Protein AF-A0A7D7ZHM4-F1 (afdb_monomer_lite)

pLDDT: mean 92.48, std 4.01, range [75.94, 96.69]

Secondary structure (DSSP, 8-state):
-EEEEEETTEEEEEES-TTSEEEETTTTEEEEE-TT--EEEEEEEEEEEEEEEEETTTTEEEEEEEEEEE-

Radius of gyration: 12.85 Å; chains: 1; bounding box: 24×24×36 Å

Structure (mmCIF, N/CA/C/O backbone):
data_AF-A0A7D7ZHM4-F1
#
_entry.id   AF-A0A7D7ZHM4-F1
#
loop_
_atom_site.group_PDB
_atom_site.id
_atom_site.type_symbol
_atom_site.label_atom_id
_atom_site.label_alt_id
_atom_site.label_comp_id
_atom_site.label_asym_id
_atom_site.label_entity_id
_atom_site.label_seq_id
_atom_site.pdbx_PDB_ins_code
_atom_site.Cartn_x
_atom_site.Cartn_y
_atom_site.Cartn_z
_atom_site.occupancy
_atom_site.B_iso_or_equiv
_atom_site.auth_seq_id
_atom_site.auth_comp_id
_atom_site.auth_asym_id
_atom_site.auth_atom_id
_atom_site.pdbx_PDB_model_num
ATOM 1 N N . MET A 1 1 ? 6.041 -3.498 -9.604 1.00 88.06 1 MET A N 1
ATOM 2 C CA . MET A 1 1 ? 4.779 -2.957 -9.060 1.00 88.06 1 MET A CA 1
ATOM 3 C C . MET A 1 1 ? 5.156 -1.960 -7.993 1.00 88.06 1 MET A C 1
ATOM 5 O O . MET A 1 1 ? 5.935 -2.312 -7.113 1.00 88.06 1 MET A O 1
ATOM 9 N N . LYS A 1 2 ? 4.590 -0.760 -8.045 1.00 93.00 2 LYS A N 1
ATOM 10 C CA . LYS A 1 2 ? 4.749 0.263 -7.013 1.00 93.00 2 LYS A CA 1
ATOM 11 C C . LYS A 1 2 ? 3.475 0.382 -6.195 1.00 93.00 2 LYS A C 1
ATOM 13 O O . LYS A 1 2 ? 2.375 0.218 -6.720 1.00 93.00 2 LYS A O 1
ATOM 18 N N . ILE A 1 3 ? 3.630 0.671 -4.913 1.00 94.88 3 ILE A N 1
ATOM 19 C CA . ILE A 1 3 ? 2.528 0.965 -4.001 1.00 94.88 3 ILE A CA 1
ATOM 20 C C . ILE A 1 3 ? 2.764 2.360 -3.447 1.00 94.88 3 ILE A C 1
ATOM 22 O O . ILE A 1 3 ? 3.804 2.613 -2.845 1.00 94.88 3 ILE A O 1
ATOM 26 N N . ARG A 1 4 ? 1.812 3.265 -3.630 1.00 94.69 4 ARG A N 1
ATOM 27 C CA . ARG A 1 4 ? 1.889 4.640 -3.139 1.00 94.69 4 ARG A CA 1
ATOM 28 C C . ARG A 1 4 ? 0.825 4.860 -2.076 1.00 94.69 4 ARG A C 1
ATOM 30 O O . ARG A 1 4 ? -0.346 4.569 -2.300 1.00 94.69 4 ARG A O 1
ATOM 37 N N . ILE A 1 5 ? 1.240 5.365 -0.918 1.00 94.12 5 ILE A N 1
ATOM 38 C CA . ILE A 1 5 ? 0.354 5.639 0.216 1.00 94.12 5 ILE A CA 1
ATOM 39 C C . ILE A 1 5 ? 0.143 7.148 0.338 1.00 94.12 5 ILE A C 1
ATOM 41 O O . ILE A 1 5 ? 1.110 7.910 0.431 1.00 94.12 5 ILE A O 1
ATOM 45 N N . PHE A 1 6 ? -1.123 7.558 0.377 1.00 94.12 6 PHE A N 1
ATOM 46 C CA . PHE A 1 6 ? -1.559 8.945 0.477 1.00 94.12 6 PHE A CA 1
ATOM 47 C C . PHE A 1 6 ? -2.336 9.221 1.753 1.00 94.12 6 PHE A C 1
ATOM 49 O O . PHE A 1 6 ? -3.211 8.442 2.126 1.00 94.12 6 PHE A O 1
ATOM 56 N N . HIS A 1 7 ? -2.116 10.393 2.334 1.00 90.50 7 HIS A N 1
ATOM 57 C CA . HIS A 1 7 ? -2.953 10.954 3.390 1.00 90.50 7 HIS A CA 1
ATOM 58 C C . HIS A 1 7 ? -3.161 12.436 3.103 1.00 90.50 7 HIS A C 1
ATOM 60 O O . HIS A 1 7 ? -2.195 13.143 2.838 1.00 90.50 7 HIS A O 1
ATOM 66 N N . ASN A 1 8 ? -4.414 12.898 3.125 1.00 84.12 8 ASN A N 1
ATOM 67 C CA . ASN A 1 8 ? -4.776 14.279 2.769 1.00 84.12 8 ASN A CA 1
ATOM 68 C C . ASN A 1 8 ? -4.161 14.745 1.434 1.00 84.12 8 ASN A C 1
ATOM 70 O O . ASN A 1 8 ? -3.678 15.863 1.323 1.00 84.12 8 ASN A O 1
ATOM 74 N N . ASP A 1 9 ? -4.165 13.850 0.440 1.00 80.56 9 ASP A N 1
ATOM 75 C CA . ASP A 1 9 ? -3.641 14.053 -0.920 1.00 80.56 9 ASP A CA 1
ATOM 76 C C . ASP A 1 9 ? -2.117 14.291 -1.014 1.00 80.56 9 ASP A C 1
ATOM 78 O O . ASP A 1 9 ? -1.570 14.430 -2.108 1.00 80.56 9 ASP A O 1
ATOM 82 N N . GLU A 1 10 ? -1.398 14.199 0.108 1.00 88.44 10 GLU A N 1
ATOM 83 C CA . GLU A 1 10 ? 0.060 14.150 0.149 1.00 88.44 10 GLU A CA 1
ATOM 84 C C . GLU A 1 10 ? 0.551 12.701 0.072 1.00 88.44 10 GLU A C 1
ATOM 86 O O . GLU A 1 10 ? 0.048 11.804 0.758 1.00 88.44 10 GLU A O 1
ATOM 91 N N . THR A 1 11 ? 1.557 12.457 -0.773 1.00 88.19 11 THR A N 1
ATOM 92 C CA . THR A 1 11 ? 2.242 11.159 -0.808 1.00 88.19 11 THR A CA 1
ATOM 93 C C . THR A 1 11 ? 3.133 11.044 0.418 1.00 88.19 11 THR A C 1
ATOM 95 O O . THR A 1 11 ? 4.112 11.773 0.539 1.00 88.19 11 THR A O 1
ATOM 98 N N . ILE A 1 12 ? 2.821 10.099 1.304 1.00 87.94 12 ILE A N 1
ATOM 99 C CA . ILE A 1 12 ? 3.647 9.850 2.486 1.00 87.94 12 ILE A CA 1
ATOM 100 C C . ILE A 1 12 ? 4.820 8.941 2.120 1.00 87.94 12 ILE A C 1
ATOM 102 O O . ILE A 1 12 ? 5.959 9.225 2.487 1.00 87.94 12 ILE A O 1
ATOM 106 N N . ARG A 1 13 ? 4.552 7.831 1.415 1.00 90.31 13 ARG A N 1
ATOM 107 C CA . ARG A 1 13 ? 5.561 6.817 1.061 1.00 90.31 13 ARG A CA 1
ATOM 108 C C . ARG A 1 13 ? 5.242 6.099 -0.244 1.00 90.31 13 ARG A C 1
ATOM 110 O O . ARG A 1 13 ? 4.078 5.943 -0.617 1.00 90.31 13 ARG A O 1
ATOM 117 N N . VAL A 1 14 ? 6.301 5.610 -0.886 1.00 91.88 14 VAL A N 1
ATOM 118 C CA . VAL A 1 14 ? 6.249 4.722 -2.050 1.00 91.88 14 VAL A CA 1
ATOM 119 C C . VAL A 1 14 ? 7.042 3.456 -1.735 1.00 91.88 14 VAL A C 1
ATOM 121 O O . VAL A 1 14 ? 8.181 3.532 -1.282 1.00 91.88 14 VAL A O 1
ATOM 124 N N . TYR A 1 15 ? 6.431 2.302 -1.975 1.00 92.12 15 TYR A N 1
ATOM 125 C CA . TYR A 1 15 ? 7.006 0.977 -1.776 1.00 92.12 15 TYR A CA 1
ATOM 126 C C . TYR A 1 15 ? 7.147 0.260 -3.114 1.00 92.12 15 TYR A C 1
ATOM 128 O O . TYR A 1 15 ? 6.306 0.400 -4.003 1.00 92.12 15 TYR A O 1
ATOM 136 N N . HIS A 1 16 ? 8.207 -0.533 -3.238 1.00 89.50 16 HIS A N 1
ATOM 137 C CA . HIS A 1 16 ? 8.524 -1.303 -4.447 1.00 89.50 16 HIS A CA 1
ATOM 138 C C . HIS A 1 16 ? 8.427 -2.819 -4.221 1.00 89.50 16 HIS A C 1
ATOM 140 O O . HIS A 1 16 ? 8.398 -3.592 -5.177 1.00 89.50 16 HIS A O 1
ATOM 146 N N . SER A 1 17 ? 8.351 -3.246 -2.957 1.00 84.62 17 SER A N 1
ATOM 147 C CA . SER A 1 17 ? 8.142 -4.632 -2.557 1.00 84.62 17 SER A CA 1
ATOM 148 C C . SER A 1 17 ? 6.700 -4.804 -2.063 1.00 84.62 17 SER A C 1
ATOM 150 O O . SER A 1 17 ? 6.286 -4.113 -1.131 1.00 84.62 17 SER A O 1
ATOM 152 N N . PRO A 1 18 ? 5.913 -5.727 -2.648 1.00 75.94 18 PRO A N 1
ATOM 153 C CA . PRO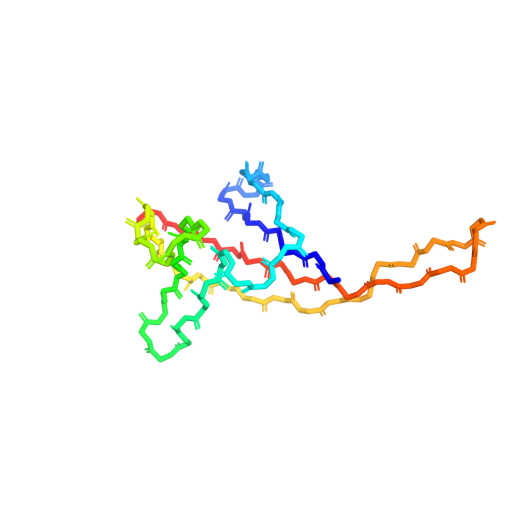 A 1 18 ? 4.551 -6.007 -2.189 1.00 75.94 18 PRO A CA 1
ATOM 154 C C . PRO A 1 18 ? 4.474 -6.601 -0.777 1.00 75.94 18 PRO A C 1
ATOM 156 O O . PRO A 1 18 ? 3.396 -6.641 -0.197 1.00 75.94 18 PRO A O 1
ATOM 159 N N . GLN A 1 19 ? 5.591 -7.104 -0.247 1.00 84.31 19 GLN A N 1
ATOM 160 C CA . GLN A 1 19 ? 5.653 -7.762 1.063 1.00 84.31 19 GLN A CA 1
ATOM 161 C C . GLN A 1 19 ? 5.601 -6.740 2.206 1.00 84.31 19 GLN A C 1
ATOM 163 O O . GLN A 1 19 ? 5.101 -7.035 3.288 1.00 84.31 19 GLN A O 1
ATOM 168 N N . ASP A 1 20 ? 6.060 -5.521 1.926 1.00 90.56 20 ASP A N 1
ATOM 169 C CA . ASP A 1 20 ? 6.198 -4.441 2.899 1.00 90.56 20 ASP A CA 1
ATOM 170 C C . ASP A 1 20 ? 4.840 -3.803 3.227 1.00 90.56 20 ASP A C 1
ATOM 172 O O . ASP A 1 20 ? 4.697 -3.136 4.248 1.00 90.56 20 ASP A O 1
ATOM 176 N N . VAL A 1 21 ? 3.832 -3.987 2.362 1.00 94.44 21 VAL A N 1
ATOM 177 C CA . VAL A 1 21 ? 2.505 -3.376 2.498 1.00 94.44 21 VAL A CA 1
ATOM 178 C C . VAL A 1 21 ? 1.415 -4.429 2.337 1.00 94.44 21 VAL A C 1
ATOM 180 O O . VAL A 1 21 ? 1.141 -4.916 1.241 1.00 94.44 21 VAL A O 1
ATOM 183 N N . ILE A 1 22 ? 0.717 -4.725 3.430 1.00 94.00 22 ILE A N 1
ATOM 184 C CA . ILE A 1 22 ? -0.413 -5.651 3.446 1.00 94.00 22 ILE A CA 1
ATOM 185 C C . ILE A 1 22 ? -1.713 -4.853 3.494 1.00 94.00 22 ILE A C 1
ATOM 187 O O . ILE A 1 22 ? -2.012 -4.150 4.457 1.00 94.00 22 ILE A O 1
ATOM 191 N N . VAL A 1 23 ? -2.537 -5.003 2.460 1.00 94.25 23 VAL A N 1
ATOM 192 C CA . VAL A 1 23 ? -3.899 -4.462 2.453 1.00 94.25 23 VAL A CA 1
ATOM 193 C C . VAL A 1 23 ? -4.846 -5.507 3.036 1.00 94.25 23 VAL A C 1
ATOM 195 O O . VAL A 1 23 ? -4.893 -6.641 2.559 1.00 94.25 23 VAL A O 1
ATOM 198 N N . ARG A 1 24 ? -5.642 -5.124 4.039 1.00 94.81 24 ARG A N 1
ATOM 199 C CA . ARG A 1 24 ? -6.694 -5.941 4.664 1.00 94.81 24 ARG A CA 1
ATOM 200 C C . ARG A 1 24 ? -8.067 -5.400 4.244 1.00 94.81 24 ARG A C 1
ATOM 202 O O . ARG A 1 24 ? -8.649 -4.586 4.963 1.00 94.81 24 ARG A O 1
ATOM 209 N N . PRO A 1 25 ? -8.650 -5.841 3.111 1.00 90.31 25 PRO A N 1
ATOM 210 C CA . PRO A 1 25 ? -9.826 -5.180 2.540 1.00 90.31 25 PRO A CA 1
ATOM 211 C C . PRO A 1 25 ? -11.062 -5.278 3.436 1.00 90.31 25 PRO A C 1
ATOM 213 O O . PRO A 1 25 ? -11.813 -4.318 3.558 1.00 90.31 25 PRO A O 1
ATOM 216 N N . LYS A 1 26 ? -11.258 -6.429 4.096 1.00 93.44 26 LYS A N 1
ATOM 217 C CA . LYS A 1 26 ? -12.398 -6.653 5.000 1.00 93.44 26 LYS A CA 1
ATOM 218 C C . LYS A 1 26 ? -12.326 -5.786 6.256 1.00 93.44 26 LYS A C 1
ATOM 220 O O . LYS A 1 26 ? -13.349 -5.285 6.699 1.00 93.44 26 LYS A O 1
ATOM 225 N N . ALA A 1 27 ? -11.123 -5.610 6.803 1.00 95.00 27 ALA A N 1
ATOM 226 C CA . ALA A 1 27 ? -10.887 -4.775 7.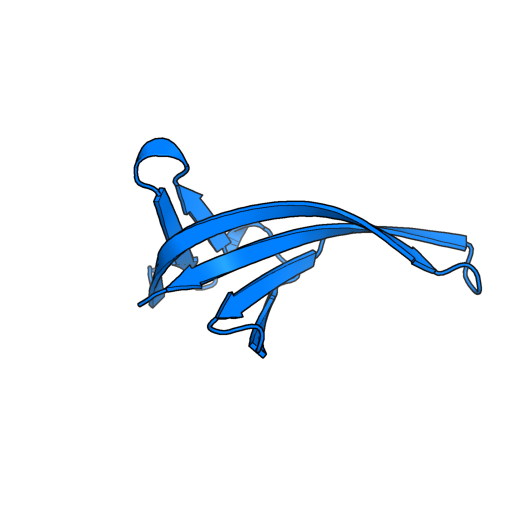977 1.00 95.00 27 ALA A CA 1
ATOM 227 C C . ALA A 1 27 ? -10.766 -3.284 7.629 1.00 95.00 27 ALA A C 1
ATOM 229 O O . ALA A 1 27 ? -10.692 -2.469 8.538 1.00 95.00 27 ALA A O 1
ATOM 230 N N . LYS A 1 28 ? -10.725 -2.937 6.332 1.00 96.25 28 LYS A N 1
ATOM 231 C CA . LYS A 1 28 ? -10.394 -1.597 5.833 1.00 96.25 28 LYS A CA 1
ATOM 232 C C . LYS A 1 28 ? -9.107 -1.061 6.470 1.00 96.25 28 LYS A C 1
ATOM 234 O O . LYS A 1 28 ? -9.079 0.055 6.966 1.00 96.25 28 LYS A O 1
ATOM 239 N N . LYS A 1 29 ? -8.040 -1.863 6.449 1.00 96.69 29 LYS A N 1
ATOM 240 C CA . LYS A 1 29 ? -6.725 -1.489 6.991 1.00 96.69 29 LYS A CA 1
ATOM 241 C C . LYS A 1 29 ? -5.620 -1.636 5.949 1.00 96.69 29 LYS A C 1
ATOM 243 O O . LYS A 1 29 ? -5.699 -2.502 5.072 1.00 96.69 29 LYS A O 1
ATOM 248 N N . VAL A 1 30 ? -4.582 -0.821 6.089 1.00 95.94 30 VAL A N 1
ATOM 249 C CA . VAL A 1 30 ? -3.276 -0.988 5.441 1.00 95.94 30 VAL A CA 1
ATOM 250 C C . VAL A 1 30 ? -2.236 -1.158 6.537 1.00 95.94 30 VAL A C 1
ATOM 252 O O . VAL A 1 30 ? -2.201 -0.373 7.479 1.00 95.94 30 VAL A O 1
ATOM 255 N N . GLU A 1 31 ? -1.413 -2.189 6.429 1.00 95.56 31 GLU A N 1
ATOM 256 C CA . GLU A 1 31 ? -0.371 -2.534 7.391 1.00 95.56 31 GLU A CA 1
ATOM 257 C C . GLU A 1 31 ? 0.991 -2.456 6.704 1.00 95.56 31 GLU A C 1
ATOM 259 O O . GLU A 1 31 ? 1.179 -3.038 5.635 1.00 95.56 31 GLU A O 1
ATOM 264 N N . ILE A 1 32 ? 1.936 -1.757 7.320 1.00 94.69 32 ILE A N 1
ATOM 265 C CA . ILE A 1 32 ? 3.314 -1.653 6.847 1.00 94.69 32 ILE A CA 1
ATOM 266 C C . ILE A 1 32 ? 4.181 -2.555 7.714 1.00 94.69 32 ILE A C 1
ATOM 268 O O . ILE A 1 32 ? 4.137 -2.444 8.939 1.00 94.69 32 ILE A O 1
ATOM 272 N N . HIS A 1 33 ? 4.971 -3.417 7.084 1.00 94.50 33 HIS A N 1
ATOM 273 C CA . HIS A 1 33 ? 5.851 -4.366 7.756 1.00 94.50 33 HIS A CA 1
ATOM 274 C C . HIS A 1 33 ? 7.315 -4.134 7.373 1.00 94.50 33 HIS A C 1
ATOM 276 O O . HIS A 1 33 ? 7.613 -3.583 6.313 1.00 94.50 33 HIS A O 1
ATOM 282 N N . ASP A 1 34 ? 8.232 -4.541 8.247 1.00 90.62 34 ASP A N 1
ATOM 283 C CA . ASP A 1 34 ? 9.657 -4.607 7.925 1.00 90.62 34 ASP A CA 1
ATOM 284 C C . ASP A 1 34 ? 10.005 -5.871 7.113 1.00 90.62 34 ASP A C 1
ATOM 286 O O . ASP A 1 34 ? 9.161 -6.731 6.849 1.00 90.62 34 ASP A O 1
ATOM 290 N N . ILE A 1 35 ? 11.286 -6.015 6.758 1.00 88.06 35 ILE A N 1
ATOM 291 C CA . ILE A 1 35 ? 11.803 -7.176 6.012 1.00 88.06 35 ILE A CA 1
ATOM 292 C C . ILE A 1 35 ? 11.660 -8.515 6.756 1.00 88.06 35 ILE A C 1
ATOM 294 O O . ILE A 1 35 ? 11.765 -9.570 6.136 1.00 88.06 35 ILE A O 1
ATOM 298 N N . ASN A 1 36 ? 11.447 -8.486 8.074 1.00 90.38 36 ASN A N 1
ATOM 299 C CA . ASN A 1 36 ? 11.257 -9.668 8.911 1.00 90.38 36 ASN A CA 1
ATOM 300 C C . ASN A 1 36 ? 9.765 -9.984 9.122 1.00 90.38 36 ASN A C 1
ATOM 302 O O . ASN A 1 36 ? 9.437 -10.940 9.825 1.00 90.38 36 ASN A O 1
ATOM 306 N N . GLY A 1 37 ? 8.857 -9.192 8.538 1.00 88.44 37 GLY A N 1
ATOM 307 C CA . GLY A 1 37 ? 7.413 -9.327 8.707 1.00 88.44 37 GLY A CA 1
ATOM 308 C C . GLY A 1 37 ? 6.876 -8.744 10.018 1.00 88.44 37 GLY A C 1
ATOM 309 O O . GLY A 1 37 ? 5.758 -9.073 10.414 1.00 88.44 37 GLY A O 1
ATOM 310 N N . ILE A 1 38 ? 7.637 -7.893 10.710 1.00 93.38 38 ILE A N 1
ATOM 311 C CA . ILE A 1 38 ? 7.190 -7.192 11.919 1.00 93.38 38 ILE A CA 1
ATOM 312 C C . ILE A 1 38 ? 6.332 -5.993 11.513 1.00 93.38 38 ILE A C 1
ATOM 314 O O . ILE A 1 38 ? 6.749 -5.18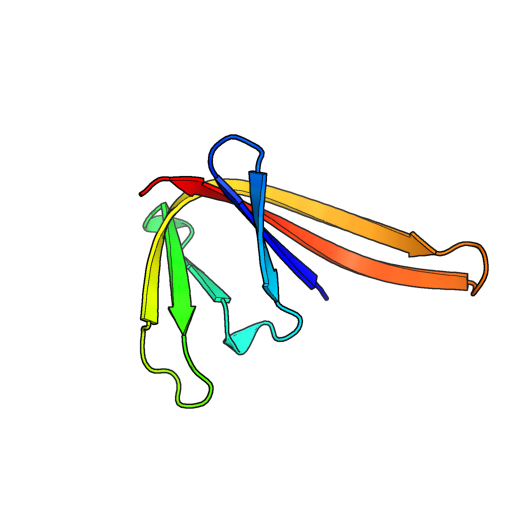1 10.691 1.00 93.38 38 ILE A O 1
ATOM 318 N N . LEU A 1 39 ? 5.142 -5.863 12.110 1.00 94.81 39 LEU A N 1
ATOM 319 C CA . LEU A 1 39 ? 4.247 -4.723 11.894 1.00 94.81 39 LEU A CA 1
ATOM 320 C C . LEU A 1 39 ? 4.877 -3.436 12.444 1.00 94.81 39 LEU A C 1
ATOM 322 O O . LEU A 1 39 ? 5.128 -3.328 13.643 1.00 94.81 39 LEU A O 1
ATOM 326 N N . LEU A 1 40 ? 5.080 -2.455 11.569 1.00 94.12 40 LEU A N 1
ATOM 327 C CA . LEU A 1 40 ? 5.613 -1.137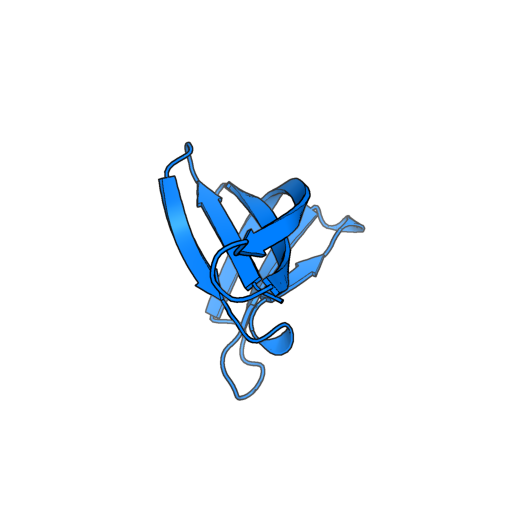 11.907 1.00 94.12 40 LEU A CA 1
ATOM 328 C C . LEU A 1 40 ? 4.494 -0.114 12.110 1.00 94.12 40 LEU A C 1
ATOM 330 O O . LEU A 1 40 ? 4.478 0.608 13.102 1.00 94.12 40 LEU A O 1
ATOM 334 N N . GLU A 1 41 ? 3.558 -0.048 11.163 1.00 94.00 41 GLU A N 1
ATOM 335 C CA . GLU A 1 41 ? 2.485 0.950 11.146 1.00 94.00 41 GLU A CA 1
ATOM 336 C C . GLU A 1 41 ? 1.186 0.343 10.609 1.00 94.00 41 GLU A C 1
ATOM 338 O O . GLU A 1 41 ? 1.197 -0.580 9.793 1.00 94.00 41 GLU A O 1
ATOM 343 N N . SER A 1 42 ? 0.051 0.884 11.048 1.00 95.25 42 SER A N 1
ATOM 344 C CA . SER A 1 42 ? -1.269 0.517 10.542 1.00 95.25 42 SER A CA 1
ATOM 345 C C . SER A 1 42 ? -2.113 1.766 10.334 1.00 95.25 42 SER A C 1
ATOM 347 O O . SER A 1 42 ? -2.115 2.659 11.179 1.00 95.25 42 SER A O 1
ATOM 349 N N . PHE A 1 43 ? -2.839 1.804 9.222 1.00 95.56 43 PHE A N 1
ATOM 350 C CA . PHE A 1 43 ? -3.706 2.907 8.828 1.00 95.56 43 PHE A CA 1
ATOM 351 C C . PHE A 1 43 ? -5.092 2.398 8.450 1.00 95.56 43 PHE A C 1
ATOM 353 O O . PHE A 1 43 ? -5.238 1.261 7.987 1.00 95.56 43 PHE A O 1
ATOM 360 N N . ASP A 1 44 ? -6.100 3.252 8.587 1.00 96.44 44 ASP A N 1
ATOM 361 C CA . ASP A 1 44 ? -7.424 3.006 8.025 1.00 96.44 44 ASP A CA 1
ATOM 362 C C . ASP A 1 44 ? -7.407 3.236 6.511 1.00 96.44 44 ASP A C 1
ATOM 364 O O . ASP A 1 44 ? -6.967 4.272 6.020 1.00 96.44 44 ASP A O 1
ATOM 368 N N . LEU A 1 45 ? -7.884 2.249 5.752 1.00 96.25 45 LEU A N 1
ATOM 369 C CA . LEU A 1 45 ? -8.008 2.310 4.300 1.00 96.25 45 LEU A CA 1
ATOM 370 C C . LEU A 1 45 ? -9.289 3.054 3.924 1.00 96.25 45 LEU A C 1
ATOM 372 O O . LEU A 1 45 ? -10.395 2.563 4.165 1.00 96.25 45 LEU A O 1
ATOM 376 N N . ILE A 1 46 ? -9.128 4.184 3.245 1.00 95.69 46 ILE A N 1
ATOM 377 C CA . ILE A 1 46 ? -10.231 4.962 2.680 1.00 95.69 46 ILE A CA 1
ATOM 378 C C . ILE A 1 46 ? -10.550 4.457 1.274 1.00 95.69 46 ILE A C 1
ATOM 380 O O . ILE A 1 46 ? -11.694 4.123 0.971 1.00 95.69 46 ILE A O 1
ATOM 384 N N . GLU A 1 47 ? -9.533 4.378 0.417 1.00 94.75 47 GLU A N 1
ATOM 385 C CA . GLU A 1 47 ? -9.698 4.064 -1.002 1.00 94.75 47 GLU A CA 1
ATOM 386 C C . GLU A 1 47 ? -8.477 3.319 -1.545 1.00 94.75 47 GLU A C 1
ATOM 388 O O . GLU A 1 47 ? -7.352 3.516 -1.085 1.00 94.75 47 GLU A O 1
ATOM 393 N N . LYS A 1 48 ? -8.704 2.470 -2.551 1.00 94.62 48 LYS A N 1
ATOM 394 C CA . LYS A 1 48 ? -7.642 1.843 -3.339 1.00 94.62 48 LYS A CA 1
ATOM 395 C C . LYS A 1 48 ? -7.910 2.031 -4.829 1.00 94.62 48 LYS A C 1
ATOM 397 O O . LYS A 1 48 ? -9.038 1.823 -5.277 1.00 94.62 48 LYS A O 1
ATOM 402 N N . LYS A 1 49 ? -6.868 2.335 -5.597 1.00 95.25 49 LYS A N 1
ATOM 403 C CA . LYS A 1 49 ? -6.935 2.473 -7.053 1.00 95.25 49 LYS A CA 1
ATOM 404 C C . LYS A 1 49 ? -5.750 1.765 -7.699 1.00 95.25 49 LYS A C 1
ATOM 406 O O . LYS A 1 49 ? -4.618 1.926 -7.262 1.00 95.25 49 LYS A O 1
ATOM 411 N N . LEU A 1 50 ? -6.025 0.965 -8.726 1.00 95.12 50 LEU A N 1
ATOM 412 C CA . LEU A 1 50 ? -5.005 0.282 -9.518 1.00 95.12 50 LEU A CA 1
ATOM 413 C C . LEU A 1 50 ? -4.901 0.965 -10.883 1.00 95.12 50 LEU A C 1
ATOM 415 O O . LEU A 1 50 ? -5.927 1.222 -11.515 1.00 95.12 50 LEU A O 1
ATOM 419 N N . SER A 1 51 ? -3.686 1.256 -11.326 1.00 95.81 51 SER A N 1
ATOM 420 C CA . SER A 1 51 ? -3.417 1.853 -12.634 1.00 95.81 51 SER A CA 1
ATOM 421 C C . SER A 1 51 ? -2.110 1.332 -13.222 1.00 95.81 51 SER A C 1
ATOM 423 O O . SER A 1 51 ? -1.292 0.735 -12.522 1.00 95.81 51 SER A O 1
ATOM 425 N N . TRP A 1 52 ? -1.909 1.578 -14.512 1.00 95.50 52 TRP A N 1
ATOM 426 C CA . TRP A 1 52 ? -0.614 1.423 -15.163 1.00 95.50 52 TRP A CA 1
ATOM 427 C C . TRP A 1 52 ? 0.151 2.744 -15.078 1.00 95.50 52 TRP A C 1
ATOM 429 O O . TRP A 1 52 ? -0.433 3.815 -15.238 1.00 95.50 52 TRP A O 1
ATOM 439 N N . LEU A 1 53 ? 1.433 2.659 -14.746 1.00 92.69 53 LEU A N 1
ATOM 440 C CA . LEU A 1 53 ? 2.405 3.729 -14.895 1.00 92.69 53 LEU A CA 1
ATOM 441 C C . LEU A 1 53 ? 3.241 3.379 -16.123 1.00 92.69 53 LEU A C 1
ATOM 443 O O . LEU A 1 53 ? 4.026 2.433 -16.077 1.00 92.69 53 LEU A O 1
ATOM 447 N N . GLU A 1 54 ? 3.015 4.107 -17.204 1.00 93.88 54 GLU A N 1
ATOM 448 C CA . GLU A 1 54 ? 3.678 3.905 -18.489 1.00 93.88 54 GLU A CA 1
ATOM 449 C C . GLU A 1 54 ? 4.791 4.943 -18.653 1.00 93.88 54 GLU A C 1
ATOM 451 O O . GLU A 1 54 ? 4.636 6.101 -18.258 1.00 93.88 54 GLU A O 1
ATOM 456 N N . ASP A 1 55 ? 5.918 4.499 -19.196 1.00 91.94 55 ASP A N 1
ATOM 457 C CA . ASP A 1 55 ? 7.046 5.328 -19.598 1.00 91.94 55 ASP A CA 1
ATOM 458 C C . ASP A 1 55 ? 7.284 5.088 -21.093 1.00 91.94 55 ASP A C 1
ATOM 460 O O . ASP A 1 55 ? 7.799 4.039 -21.497 1.00 91.94 55 ASP A O 1
ATOM 464 N N . GLU A 1 56 ? 6.830 6.044 -21.906 1.00 93.00 56 GLU A N 1
ATOM 465 C CA . GLU A 1 56 ? 6.877 5.971 -23.369 1.00 93.00 56 GLU A CA 1
ATOM 466 C C . GLU A 1 56 ? 8.311 6.073 -23.912 1.00 93.00 56 GLU A C 1
ATOM 468 O O . GLU A 1 56 ? 8.598 5.518 -24.972 1.00 93.00 56 GLU A O 1
ATOM 473 N N . ASP A 1 57 ? 9.227 6.726 -23.186 1.00 93.69 57 ASP A N 1
ATOM 474 C CA . ASP A 1 57 ? 10.599 6.962 -23.651 1.00 93.69 57 ASP A CA 1
ATOM 475 C C . ASP A 1 57 ? 11.419 5.664 -23.688 1.00 93.69 57 ASP A C 1
ATOM 477 O O . ASP A 1 57 ? 12.323 5.507 -24.514 1.00 93.69 57 ASP A O 1
ATOM 481 N N . ILE A 1 58 ? 11.105 4.727 -22.790 1.00 94.44 58 ILE A N 1
ATOM 482 C CA . ILE A 1 58 ? 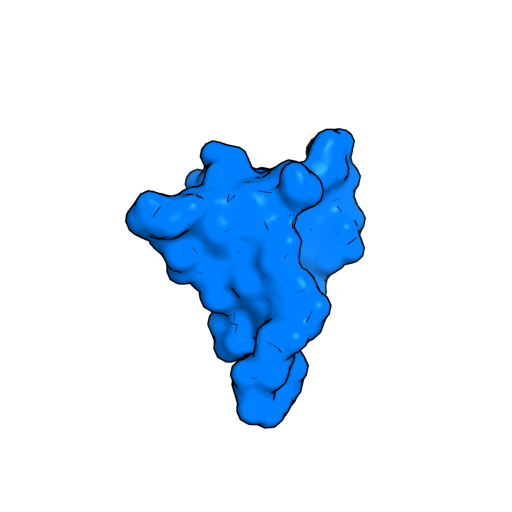11.795 3.435 -22.669 1.00 94.44 58 ILE A CA 1
ATOM 483 C C . ILE A 1 58 ? 10.901 2.227 -22.973 1.00 94.44 58 ILE A C 1
ATOM 485 O O . ILE A 1 58 ? 11.348 1.098 -22.780 1.00 94.44 58 ILE A O 1
ATOM 489 N N . ASP A 1 59 ? 9.674 2.452 -23.455 1.00 92.69 59 ASP A N 1
ATOM 490 C CA . ASP A 1 59 ? 8.673 1.414 -23.754 1.00 92.69 59 ASP A CA 1
ATOM 491 C C . ASP A 1 59 ? 8.487 0.435 -22.580 1.00 92.69 59 ASP A C 1
ATOM 493 O O . ASP A 1 59 ? 8.623 -0.787 -22.697 1.00 92.69 59 ASP A O 1
ATOM 497 N N . THR A 1 60 ? 8.238 0.989 -21.388 1.00 95.31 60 THR A N 1
ATOM 498 C CA . THR A 1 60 ? 7.989 0.181 -20.188 1.00 95.31 60 THR A CA 1
ATOM 499 C C . THR A 1 60 ? 6.680 0.547 -19.510 1.00 95.31 60 THR A C 1
ATOM 501 O O . THR A 1 60 ? 6.233 1.690 -19.529 1.00 95.31 60 THR A O 1
ATOM 504 N N . ALA A 1 61 ? 6.069 -0.444 -18.861 1.00 93.69 61 ALA A N 1
ATOM 505 C CA . ALA A 1 61 ? 4.874 -0.258 -18.055 1.00 93.69 61 ALA A CA 1
ATOM 506 C C . ALA A 1 61 ? 5.017 -0.981 -16.713 1.00 93.69 61 ALA A C 1
ATOM 508 O O . ALA A 1 61 ? 5.475 -2.124 -16.635 1.00 93.69 61 ALA A O 1
ATOM 509 N N . GLU A 1 62 ? 4.582 -0.327 -15.641 1.00 93.00 62 GLU A N 1
ATOM 510 C CA . GLU A 1 62 ? 4.578 -0.877 -14.292 1.00 93.00 62 GLU A CA 1
ATOM 511 C C . GLU A 1 62 ? 3.204 -0.702 -13.634 1.00 93.00 62 GLU A C 1
ATOM 513 O O . GLU A 1 62 ? 2.572 0.343 -13.731 1.00 93.00 62 GLU A O 1
ATOM 518 N N . ILE A 1 63 ? 2.737 -1.714 -12.899 1.00 94.06 63 ILE A N 1
ATOM 519 C CA . ILE A 1 63 ? 1.507 -1.595 -12.103 1.00 94.06 63 ILE A CA 1
ATOM 520 C C . ILE A 1 63 ? 1.745 -0.650 -10.918 1.00 94.06 63 ILE A C 1
ATOM 522 O O . ILE A 1 63 ? 2.659 -0.877 -10.120 1.00 94.06 63 ILE A O 1
ATOM 526 N N . MET A 1 64 ? 0.871 0.342 -10.762 1.00 94.06 64 MET A N 1
ATOM 527 C CA . MET A 1 64 ? 0.781 1.233 -9.607 1.00 94.06 64 MET A CA 1
ATOM 528 C C . MET A 1 64 ? -0.473 0.911 -8.787 1.00 94.06 64 MET A C 1
ATOM 530 O O . MET A 1 64 ? -1.582 0.825 -9.319 1.00 94.06 64 MET A O 1
ATOM 534 N N . LEU A 1 65 ? -0.298 0.758 -7.477 1.00 94.62 65 LEU A N 1
ATOM 535 C CA . LEU A 1 65 ? -1.377 0.659 -6.502 1.00 94.62 65 LEU A CA 1
ATOM 536 C C . LEU A 1 65 ? -1.366 1.899 -5.609 1.00 94.62 65 LEU A C 1
ATOM 538 O O . LEU A 1 65 ? -0.497 2.050 -4.754 1.00 94.62 65 LEU A O 1
ATOM 542 N N . ASP A 1 66 ? -2.365 2.753 -5.775 1.00 95.19 66 ASP A N 1
ATOM 543 C CA . ASP A 1 66 ? -2.583 3.925 -4.939 1.00 95.19 66 ASP A CA 1
ATOM 544 C C . ASP A 1 66 ? -3.506 3.569 -3.767 1.00 95.19 66 ASP A C 1
ATOM 546 O O . ASP A 1 66 ? -4.610 3.051 -3.963 1.00 95.19 66 ASP A O 1
ATOM 550 N N . LEU A 1 67 ? -3.057 3.850 -2.544 1.00 95.50 67 LEU A N 1
ATOM 551 C CA . LEU A 1 67 ? -3.783 3.616 -1.298 1.00 95.50 67 LEU A CA 1
ATOM 552 C C . LEU A 1 67 ? -4.009 4.949 -0.583 1.00 95.50 67 LEU A C 1
ATOM 554 O O . LEU A 1 67 ? -3.060 5.560 -0.093 1.00 95.50 67 LEU A O 1
ATOM 558 N N . LYS A 1 68 ? -5.265 5.392 -0.489 1.00 95.56 68 LYS A N 1
ATOM 559 C CA . LYS A 1 68 ? -5.649 6.545 0.333 1.00 95.56 68 LYS A CA 1
ATOM 560 C C . LYS A 1 68 ? -5.964 6.063 1.740 1.00 95.56 68 LYS A C 1
ATOM 562 O O . LYS A 1 68 ? -6.807 5.177 1.910 1.00 95.56 68 LYS A O 1
ATOM 567 N N . VAL A 1 69 ? -5.299 6.638 2.734 1.00 95.56 69 VAL A N 1
ATOM 568 C CA . VAL A 1 69 ? -5.388 6.207 4.129 1.00 95.56 69 VAL A CA 1
ATOM 569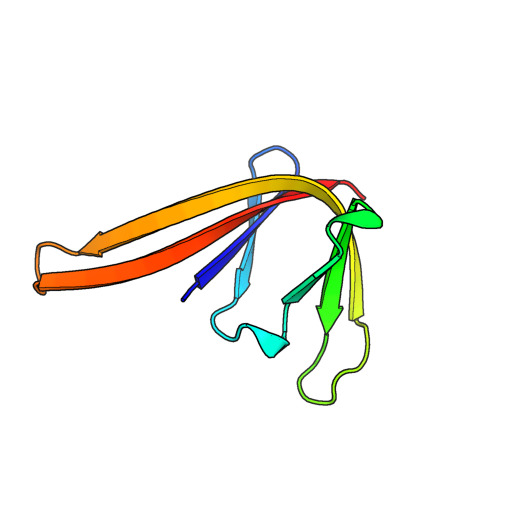 C C . VAL A 1 69 ? -5.642 7.369 5.090 1.00 95.56 69 VAL A C 1
ATOM 571 O O . VAL A 1 69 ? -5.354 8.521 4.766 1.00 95.56 69 VAL A O 1
ATOM 574 N N . SER A 1 70 ? -6.161 7.057 6.278 1.00 92.94 70 SER A N 1
ATOM 575 C CA . SER A 1 70 ? -6.211 7.939 7.455 1.00 92.94 70 SER A CA 1
ATOM 576 C C . SER A 1 70 ? -5.553 7.279 8.669 1.00 92.94 70 SER A C 1
ATOM 578 O O . SER A 1 70 ? -5.355 6.062 8.689 1.00 92.94 70 SER A O 1
ATOM 580 N N . ARG A 1 71 ? -5.193 8.092 9.671 1.00 82.31 71 ARG A N 1
ATOM 581 C CA . ARG A 1 71 ? -4.761 7.593 10.987 1.00 82.31 71 ARG A CA 1
ATOM 582 C C . ARG A 1 71 ? -5.893 6.917 11.744 1.00 82.31 71 ARG A C 1
ATOM 584 O O . ARG A 1 71 ? -7.020 7.449 11.662 1.00 82.31 71 ARG A O 1
#

Foldseek 3Di:
DKEFEDEPNDTPDIDDDPLQWDQDVVQQKIFGADPVRHTDDMWGWDDKDWDWDADPVVGDIDIYIYTYTHD

Sequence (71 aa):
MKIRIFHNDETIRVYHSPQDVIVRPKAKKVEIHDINGILLESFDLIEKKLSWLEDEDIDTAEIMLDLKVSR